Protein AF-A0A3M1X9T7-F1 (afdb_monomer)

Foldseek 3Di:
DDPDDQPPDQQDWDKDDWPDDDDDPDTKTKIFFSAWDFDWDFDADPVRHTPDTPGGGTDGGGMDMD

Nearest PDB structures (foldseek):
  6o2y-assembly2_C-2  TM=5.161E-01  e=4.454E-01  Homo sapiens
  1bnd-assembly1_B  TM=2.489E-01  e=4.080E+00  Homo sapiens

Sequence (66 aa):
MKPDPPVSGVTVFQLRQNYPNPFNPATTIRYNLPEAARVELAIYNSLGQKVRTLVSSQQPPGQHTV

pLDDT: mean 85.13, std 14.66, range [48.16, 97.38]

Solvent-accessible surface area (backbone atoms only — not comparable to full-atom values): 4210 Å² total; per-residue (Å²): 136,79,78,76,76,76,60,77,90,41,82,49,78,44,79,50,79,62,45,58,72,87,96,55,103,62,56,38,40,37,38,34,27,48,48,70,43,78,45,75,43,69,44,60,48,98,88,68,46,79,75,46,74,81,40,81,46,79,41,70,49,29,80,48,77,85

Mean predicted aligned error: 7.22 Å

Secondary structure (DSSP, 8-state):
-PPPPPSTT--S-EEPPPBS-SS-S--B-EEEESS-EEEEEEEE-TTS-EEEEEEEEEE-SEEEE-

Radius of gyration: 14.38 Å; Cα contacts (8 Å, |Δi|>4): 112; chains: 1; bounding box: 34×17×48 Å

Structure (mmCIF, N/CA/C/O backbone):
data_AF-A0A3M1X9T7-F1
#
_entry.id   AF-A0A3M1X9T7-F1
#
loop_
_atom_site.group_PDB
_atom_site.id
_atom_site.type_symbol
_atom_site.label_atom_id
_atom_site.label_alt_id
_atom_site.label_comp_id
_atom_site.label_asym_id
_atom_site.label_entity_id
_atom_site.label_seq_id
_atom_site.pdbx_PDB_ins_code
_atom_site.Cartn_x
_atom_site.Cartn_y
_atom_site.Cartn_z
_atom_site.occupancy
_atom_site.B_iso_or_equiv
_atom_site.auth_seq_id
_atom_site.auth_comp_id
_atom_site.auth_asym_id
_atom_site.auth_atom_id
_atom_site.pdbx_PDB_model_num
ATOM 1 N N . MET A 1 1 ? 17.304 1.537 -30.290 1.00 48.16 1 MET A N 1
ATOM 2 C CA . MET A 1 1 ? 16.575 1.948 -29.074 1.00 48.16 1 MET A CA 1
ATOM 3 C C . MET A 1 1 ? 16.354 0.689 -28.240 1.00 48.16 1 MET A C 1
ATOM 5 O O . MET A 1 1 ? 15.472 -0.088 -28.574 1.00 48.16 1 MET A O 1
ATOM 9 N N . LYS A 1 2 ? 17.248 0.377 -27.287 1.00 52.66 2 LYS A N 1
ATOM 10 C CA . LYS A 1 2 ? 17.003 -0.726 -26.337 1.00 52.66 2 LYS A CA 1
ATOM 11 C C . LYS A 1 2 ? 15.992 -0.198 -25.310 1.00 52.66 2 LYS A C 1
ATOM 13 O O . LYS A 1 2 ? 16.183 0.941 -24.892 1.00 52.66 2 LYS A O 1
ATOM 18 N N . PRO A 1 3 ? 14.942 -0.951 -24.941 1.00 59.41 3 PRO A N 1
ATOM 19 C CA . PRO A 1 3 ? 14.127 -0.578 -23.793 1.00 59.41 3 PRO A CA 1
ATOM 20 C C 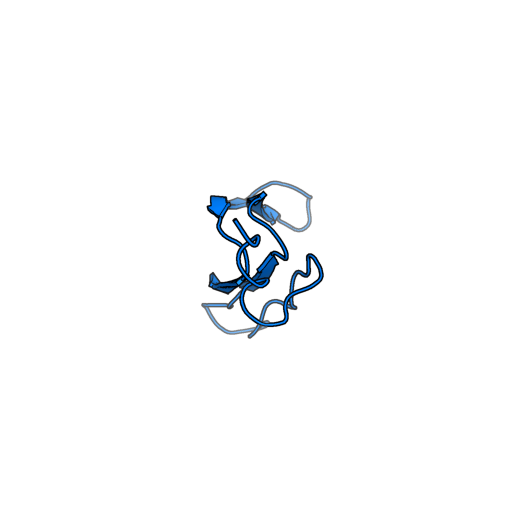. PRO A 1 3 ? 15.037 -0.496 -22.565 1.00 59.41 3 PRO A C 1
ATOM 22 O O . PRO A 1 3 ? 15.981 -1.287 -22.443 1.00 59.41 3 PRO A O 1
ATOM 25 N N . ASP A 1 4 ? 14.790 0.492 -21.709 1.00 57.56 4 ASP A N 1
ATOM 26 C CA . ASP A 1 4 ? 15.530 0.660 -20.464 1.00 57.56 4 ASP A CA 1
ATOM 27 C C . ASP A 1 4 ? 15.511 -0.658 -19.674 1.00 57.56 4 ASP A C 1
ATOM 29 O O . ASP A 1 4 ? 14.477 -1.339 -19.639 1.00 57.56 4 ASP A O 1
ATOM 33 N N . PRO A 1 5 ? 16.641 -1.081 -19.077 1.00 57.59 5 PRO A N 1
ATOM 34 C CA . PRO A 1 5 ? 16.644 -2.268 -18.238 1.00 57.59 5 PRO A CA 1
ATOM 35 C C . PRO A 1 5 ? 15.615 -2.076 -17.114 1.00 57.59 5 PRO A C 1
ATOM 37 O O . PRO A 1 5 ? 15.536 -0.976 -16.559 1.00 57.59 5 PRO A O 1
ATOM 40 N N . PRO A 1 6 ? 14.825 -3.111 -16.769 1.00 57.84 6 PRO A N 1
ATOM 41 C CA . PRO A 1 6 ? 13.851 -3.003 -15.696 1.00 57.84 6 PRO A CA 1
ATOM 42 C C . PRO A 1 6 ? 14.569 -2.529 -14.437 1.00 57.84 6 PRO A C 1
ATOM 44 O O . PRO A 1 6 ? 15.560 -3.121 -13.999 1.00 57.84 6 PRO A O 1
ATOM 47 N N . VAL A 1 7 ? 14.090 -1.409 -13.906 1.00 58.44 7 VAL A N 1
ATOM 48 C CA . VAL A 1 7 ? 14.634 -0.753 -12.723 1.00 58.44 7 VAL A CA 1
ATOM 49 C C . VAL A 1 7 ? 14.626 -1.772 -11.577 1.00 58.44 7 VAL A C 1
ATOM 51 O O . VAL A 1 7 ? 13.574 -2.176 -11.095 1.00 58.44 7 VAL A O 1
ATOM 54 N N . SER A 1 8 ? 15.819 -2.230 -11.192 1.00 60.47 8 SER A N 1
ATOM 55 C CA . SER A 1 8 ? 16.131 -3.004 -9.984 1.00 60.47 8 SER A CA 1
ATOM 56 C C . SER A 1 8 ? 15.140 -4.106 -9.587 1.00 60.47 8 SER A C 1
ATOM 58 O O . SER A 1 8 ? 14.382 -3.937 -8.638 1.00 60.47 8 SER A O 1
ATOM 60 N N . GLY A 1 9 ? 15.215 -5.276 -10.231 1.00 66.25 9 GLY A N 1
ATOM 61 C CA . GLY A 1 9 ? 14.844 -6.584 -9.649 1.00 66.25 9 G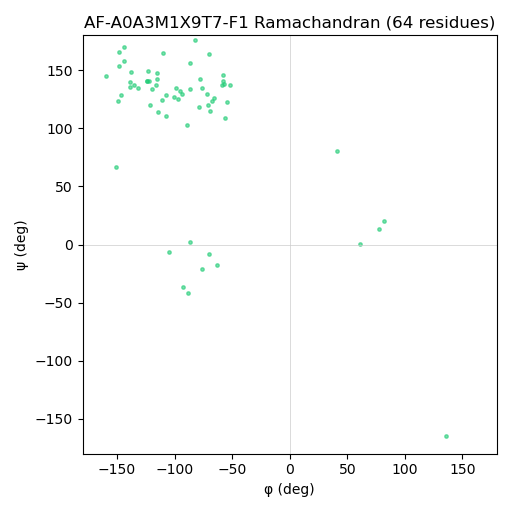LY A CA 1
ATOM 62 C C . GLY A 1 9 ? 13.392 -6.794 -9.191 1.00 66.25 9 GLY A C 1
ATOM 63 O O . GLY A 1 9 ? 13.063 -7.869 -8.692 1.00 66.25 9 GLY A O 1
ATOM 64 N N . VAL A 1 10 ? 12.518 -5.801 -9.345 1.00 76.25 10 VAL A N 1
ATOM 65 C CA . VAL A 1 10 ? 11.098 -5.893 -9.022 1.00 76.25 10 VAL A CA 1
ATOM 66 C C . VAL A 1 10 ? 10.373 -6.403 -10.257 1.00 76.25 10 VAL A C 1
ATOM 68 O O . VAL A 1 10 ? 10.161 -5.673 -11.215 1.00 76.25 10 VAL A O 1
ATOM 71 N N . THR A 1 11 ? 10.012 -7.681 -10.240 1.00 85.19 11 THR A N 1
ATOM 72 C CA . THR A 1 11 ? 9.359 -8.356 -11.372 1.00 85.19 11 THR A CA 1
ATOM 73 C C . THR A 1 11 ? 7.867 -8.587 -11.158 1.00 85.19 11 THR A C 1
ATOM 75 O O . THR A 1 11 ? 7.180 -9.022 -12.076 1.00 85.19 11 THR A O 1
ATOM 78 N N . VAL A 1 12 ? 7.348 -8.286 -9.963 1.00 89.62 12 VAL A N 1
ATOM 79 C CA . VAL A 1 12 ? 5.958 -8.560 -9.586 1.00 89.62 12 VAL A CA 1
ATOM 80 C C . VAL A 1 12 ? 5.334 -7.406 -8.814 1.00 89.62 12 VAL A C 1
ATOM 82 O O . VAL A 1 12 ? 6.005 -6.719 -8.038 1.00 89.62 12 VAL A O 1
ATOM 85 N N . PHE A 1 13 ? 4.022 -7.241 -8.987 1.00 92.50 13 PHE A N 1
ATOM 86 C CA . PHE A 1 13 ? 3.210 -6.424 -8.094 1.00 92.50 13 PHE A CA 1
ATOM 87 C C . PHE A 1 13 ? 3.141 -7.102 -6.725 1.00 92.50 13 PHE A C 1
ATOM 89 O O . PHE A 1 13 ? 2.733 -8.258 -6.617 1.00 92.50 13 PHE A O 1
ATOM 96 N N . GLN A 1 14 ? 3.549 -6.399 -5.671 1.00 93.75 14 GLN A N 1
ATOM 97 C CA . GLN A 1 14 ? 3.543 -6.953 -4.316 1.00 93.75 14 GLN A CA 1
ATOM 98 C C . GLN A 1 14 ? 3.243 -5.864 -3.293 1.00 93.75 14 GLN A C 1
ATOM 100 O O . GLN A 1 14 ? 3.932 -4.850 -3.263 1.00 93.75 14 GLN A O 1
ATOM 105 N N . LEU A 1 15 ? 2.271 -6.104 -2.413 1.00 92.69 15 LEU A N 1
ATOM 106 C CA . LEU A 1 15 ? 2.067 -5.333 -1.188 1.00 92.69 15 LEU A CA 1
ATOM 107 C C . LEU A 1 15 ? 2.723 -6.091 -0.031 1.00 92.69 15 LEU A C 1
ATOM 109 O O . LEU A 1 15 ? 2.444 -7.272 0.181 1.00 92.69 15 LEU A O 1
ATOM 113 N N . ARG A 1 16 ? 3.621 -5.435 0.701 1.00 90.94 16 ARG A N 1
ATOM 114 C CA . ARG A 1 16 ? 4.260 -6.010 1.888 1.00 90.94 16 ARG A CA 1
ATOM 115 C C . ARG A 1 16 ? 3.404 -5.759 3.121 1.00 90.94 16 ARG A C 1
ATOM 117 O O . ARG A 1 16 ? 2.617 -4.815 3.167 1.00 90.94 16 ARG A O 1
ATOM 124 N N . GLN A 1 17 ? 3.594 -6.607 4.127 1.00 87.25 17 GLN A N 1
ATOM 125 C CA . GLN A 1 17 ? 2.903 -6.476 5.402 1.00 87.25 17 GLN A CA 1
ATOM 126 C C . GLN A 1 17 ? 3.210 -5.109 6.029 1.00 87.25 17 GLN A C 1
ATOM 128 O O . GLN A 1 17 ? 4.342 -4.623 5.975 1.00 87.25 17 GLN A O 1
ATOM 133 N N . ASN A 1 18 ? 2.176 -4.475 6.573 1.00 84.50 18 ASN A N 1
ATOM 134 C CA . ASN A 1 18 ? 2.286 -3.175 7.208 1.00 84.50 18 ASN A CA 1
ATOM 135 C C . ASN A 1 18 ? 3.038 -3.333 8.541 1.00 84.50 18 ASN A C 1
ATOM 137 O O . ASN A 1 18 ? 2.594 -4.068 9.420 1.00 84.50 18 ASN A O 1
ATOM 141 N N . TYR A 1 19 ? 4.178 -2.655 8.689 1.00 81.88 19 TYR A N 1
ATOM 142 C CA . TYR A 1 19 ? 5.039 -2.789 9.867 1.00 81.88 19 TYR A CA 1
ATOM 143 C C . TYR A 1 19 ? 5.581 -1.430 10.337 1.00 81.88 19 TYR A C 1
ATOM 145 O O . TYR A 1 19 ? 5.979 -0.625 9.495 1.00 81.88 19 TYR A O 1
ATOM 153 N N . PRO A 1 20 ? 5.658 -1.165 11.654 1.00 78.94 20 PRO A N 1
ATOM 154 C CA . PRO A 1 20 ? 5.175 -2.005 12.755 1.00 78.94 20 PRO A CA 1
ATOM 155 C C . PRO A 1 20 ? 3.652 -1.915 12.960 1.00 78.94 20 PRO A C 1
ATOM 157 O O . PRO A 1 20 ? 3.062 -0.843 12.844 1.00 78.94 20 PRO A O 1
ATOM 160 N N . ASN A 1 21 ? 3.032 -3.049 13.290 1.00 59.84 21 ASN A N 1
ATOM 161 C CA . ASN A 1 21 ? 1.646 -3.202 13.755 1.00 59.84 21 ASN A CA 1
ATOM 162 C C . ASN A 1 21 ? 1.617 -4.428 14.701 1.00 59.84 21 ASN A C 1
ATOM 164 O O . ASN A 1 21 ? 2.056 -5.481 14.230 1.00 59.84 21 ASN A O 1
ATOM 168 N N . PRO A 1 22 ? 1.168 -4.364 15.980 1.00 60.94 22 PRO A N 1
ATOM 169 C CA . PRO A 1 22 ? 0.363 -3.336 16.667 1.00 60.94 22 PRO A CA 1
ATOM 170 C C . PRO A 1 22 ? 1.122 -2.507 17.741 1.00 60.94 22 PRO A C 1
ATOM 172 O O . PRO A 1 22 ? 2.180 -2.913 18.208 1.00 60.94 22 PRO A O 1
ATOM 175 N N . PHE A 1 23 ? 0.536 -1.369 18.159 1.00 54.03 23 PHE A N 1
ATOM 176 C CA . PHE A 1 23 ? 0.973 -0.421 19.220 1.00 54.03 23 PHE A CA 1
ATOM 177 C C . PHE A 1 23 ? 2.042 0.654 18.902 1.00 54.03 23 PHE A C 1
ATOM 179 O O . PHE A 1 23 ? 2.587 1.257 19.823 1.00 54.03 23 PHE A O 1
ATOM 186 N N . ASN A 1 24 ? 2.264 1.006 17.629 1.00 57.78 24 ASN A N 1
ATOM 187 C CA . ASN A 1 24 ? 2.958 2.252 17.255 1.00 57.78 24 ASN A CA 1
ATOM 188 C C . ASN A 1 24 ? 2.015 3.212 16.501 1.00 57.78 24 ASN A C 1
ATOM 190 O O . ASN A 1 24 ? 1.219 2.745 15.688 1.00 57.78 24 ASN A O 1
ATOM 194 N N . PRO A 1 25 ? 2.098 4.542 16.720 1.00 69.31 25 PRO A N 1
ATOM 195 C CA . PRO A 1 25 ? 1.223 5.528 16.067 1.00 69.31 25 PRO A CA 1
ATOM 196 C C . PRO A 1 25 ? 1.503 5.707 14.565 1.00 69.31 25 PRO A C 1
ATOM 198 O O . PRO A 1 25 ? 0.747 6.389 13.876 1.00 69.31 25 PRO A O 1
ATOM 201 N N . ALA A 1 26 ? 2.578 5.104 14.053 1.00 77.00 26 ALA A N 1
ATOM 202 C CA . ALA A 1 26 ? 2.936 5.096 12.645 1.00 77.00 26 ALA A CA 1
ATOM 203 C C . ALA A 1 26 ? 3.280 3.670 12.200 1.00 77.00 26 ALA A C 1
ATOM 205 O O . ALA A 1 26 ? 4.042 2.960 12.861 1.00 77.00 26 ALA A O 1
ATOM 206 N N . THR A 1 27 ? 2.739 3.283 11.051 1.00 84.25 27 THR A N 1
ATOM 207 C CA . THR A 1 27 ? 3.039 2.027 10.368 1.00 84.25 27 THR A CA 1
ATOM 208 C C . THR A 1 27 ? 3.511 2.355 8.962 1.00 84.25 27 THR A C 1
ATOM 210 O O . THR A 1 27 ? 2.948 3.233 8.316 1.00 84.25 27 THR A O 1
ATOM 213 N N . THR A 1 28 ? 4.512 1.628 8.480 1.00 89.00 28 THR A N 1
ATOM 214 C CA . THR A 1 28 ? 5.021 1.756 7.120 1.00 89.00 28 THR A CA 1
ATOM 215 C C . THR A 1 28 ? 4.365 0.727 6.208 1.00 89.00 28 THR A C 1
ATOM 217 O O . THR A 1 28 ? 4.330 -0.466 6.527 1.00 89.00 28 THR A O 1
ATOM 220 N N . ILE A 1 29 ? 3.893 1.170 5.045 1.00 91.69 29 ILE A N 1
ATOM 221 C CA . ILE A 1 29 ? 3.362 0.303 3.991 1.00 91.69 29 ILE A CA 1
ATOM 222 C C . ILE A 1 29 ? 4.328 0.335 2.814 1.00 91.69 29 ILE A C 1
ATOM 224 O 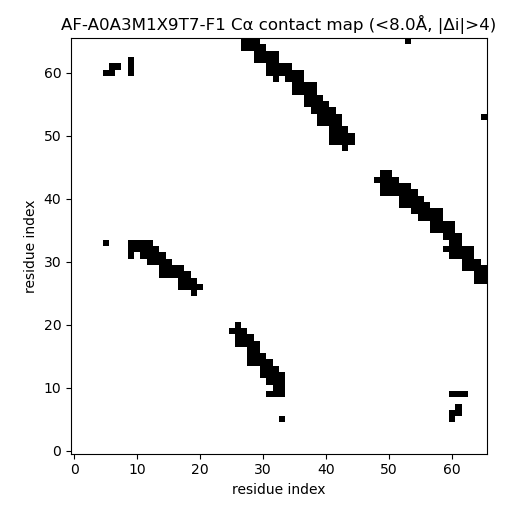O . ILE A 1 29 ? 4.641 1.397 2.282 1.00 91.69 29 ILE A O 1
ATOM 228 N N . ARG A 1 30 ? 4.803 -0.840 2.393 1.00 94.12 30 ARG A N 1
ATOM 229 C CA . ARG A 1 30 ? 5.731 -0.968 1.263 1.00 94.12 30 ARG A CA 1
ATOM 230 C C . ARG A 1 30 ? 5.080 -1.750 0.142 1.00 94.12 30 ARG A C 1
ATOM 232 O O . ARG A 1 30 ? 4.466 -2.783 0.400 1.00 94.12 30 ARG A O 1
ATOM 239 N N . TYR A 1 31 ? 5.254 -1.297 -1.089 1.00 94.50 31 TYR A N 1
ATOM 240 C CA . TYR A 1 31 ? 4.772 -2.017 -2.258 1.00 94.50 31 TYR A CA 1
ATOM 241 C C . TYR A 1 31 ? 5.724 -1.886 -3.440 1.00 94.50 31 TYR A C 1
ATOM 243 O O . TYR A 1 31 ? 6.547 -0.978 -3.515 1.00 94.50 31 TYR A O 1
ATOM 251 N N . ASN A 1 32 ? 5.602 -2.839 -4.349 1.00 94.75 32 ASN A N 1
ATOM 252 C CA . ASN A 1 32 ? 6.478 -3.042 -5.483 1.00 94.75 32 ASN A CA 1
ATOM 253 C C . ASN A 1 32 ? 5.669 -2.929 -6.774 1.00 94.75 32 ASN A C 1
ATOM 255 O O . ASN A 1 32 ? 4.602 -3.539 -6.876 1.00 94.75 32 ASN A O 1
ATOM 259 N N . LEU A 1 33 ? 6.197 -2.191 -7.747 1.00 94.88 33 LEU A N 1
ATOM 260 C CA . LEU A 1 33 ? 5.639 -2.053 -9.089 1.00 94.88 33 LEU A CA 1
ATOM 261 C C . LEU A 1 33 ? 6.678 -2.522 -10.123 1.00 94.88 33 LEU A C 1
ATOM 263 O O . LEU A 1 33 ? 7.764 -1.942 -10.169 1.00 94.88 33 LEU A O 1
ATOM 267 N N . PRO A 1 34 ? 6.387 -3.545 -10.945 1.00 93.25 34 PRO A N 1
ATOM 268 C CA . PRO A 1 34 ? 7.297 -3.992 -12.002 1.00 93.25 34 PRO A CA 1
ATOM 269 C C . PRO A 1 34 ? 7.307 -3.061 -13.220 1.00 93.25 34 PRO A C 1
ATOM 271 O O . PRO A 1 34 ? 8.270 -3.038 -13.980 1.00 93.25 34 PRO A O 1
ATOM 274 N N . GLU A 1 35 ? 6.251 -2.270 -13.390 1.00 92.38 35 GLU A N 1
ATOM 275 C CA . GLU A 1 35 ? 6.080 -1.300 -14.466 1.00 92.38 35 GLU A CA 1
ATOM 276 C C . GLU A 1 35 ? 5.353 -0.050 -13.948 1.00 92.38 3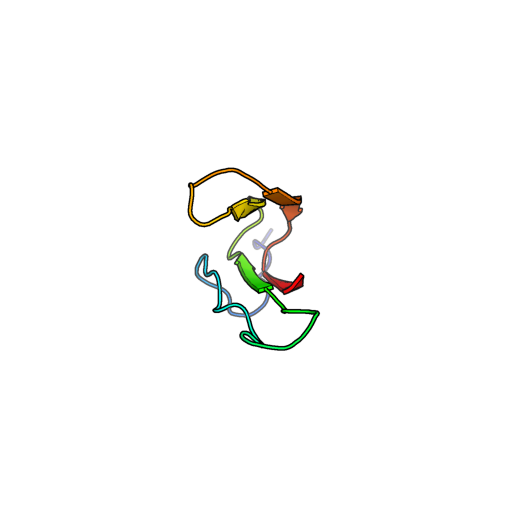5 GLU A C 1
ATOM 278 O O . GLU A 1 3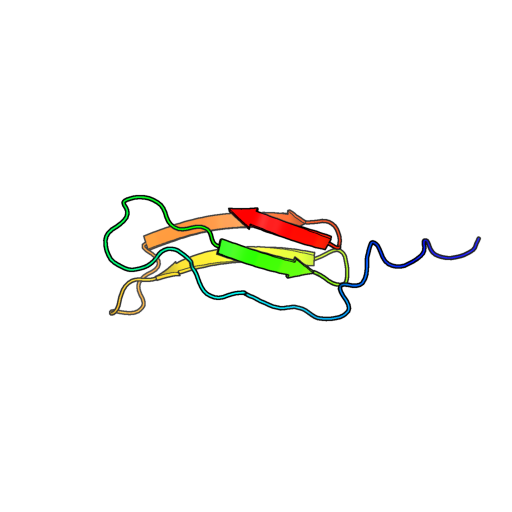5 ? 4.854 -0.032 -12.820 1.00 92.38 35 GLU A O 1
ATOM 283 N N . ALA A 1 36 ? 5.310 1.011 -14.756 1.00 94.31 36 ALA A N 1
ATOM 284 C CA . ALA A 1 36 ? 4.587 2.224 -14.395 1.00 94.31 36 ALA A CA 1
ATOM 285 C C . ALA A 1 36 ? 3.082 1.933 -14.323 1.00 94.31 36 ALA A C 1
ATOM 287 O O . ALA A 1 36 ? 2.500 1.438 -15.288 1.00 94.31 36 ALA A O 1
ATOM 288 N N . ALA A 1 37 ? 2.447 2.252 -13.196 1.00 95.31 37 ALA A N 1
ATOM 289 C CA . ALA A 1 37 ? 1.048 1.907 -12.962 1.00 95.31 37 ALA A CA 1
ATOM 290 C C . ALA A 1 37 ? 0.325 2.934 -12.084 1.00 95.31 37 ALA A C 1
ATOM 292 O O . ALA A 1 37 ? 0.928 3.617 -11.248 1.00 95.31 37 ALA A O 1
ATOM 293 N N . ARG A 1 38 ? -1.003 3.014 -12.253 1.00 96.69 38 ARG A N 1
ATOM 294 C CA . ARG A 1 38 ? -1.868 3.826 -11.394 1.00 96.69 38 ARG A CA 1
ATOM 295 C C . ARG A 1 38 ? -2.113 3.065 -10.098 1.00 96.69 38 ARG A C 1
ATOM 297 O O . ARG A 1 38 ? -2.713 1.996 -10.116 1.00 96.69 38 ARG A O 1
ATOM 304 N N . VAL A 1 39 ? -1.683 3.642 -8.981 1.00 96.56 39 VAL A N 1
ATOM 305 C CA . VAL A 1 39 ? -1.806 3.040 -7.651 1.00 96.56 39 VAL A CA 1
ATOM 306 C C . VAL A 1 39 ? -2.873 3.768 -6.845 1.00 96.56 39 VAL A C 1
ATOM 308 O O . VAL A 1 39 ? -2.816 4.991 -6.702 1.00 96.56 39 VAL A O 1
ATOM 311 N N . GLU A 1 40 ? -3.815 3.010 -6.277 1.00 97.12 40 GLU A N 1
ATOM 312 C CA . GLU A 1 40 ? -4.675 3.463 -5.182 1.00 97.12 40 GLU A CA 1
ATOM 313 C C . GLU A 1 40 ? -4.367 2.646 -3.924 1.00 97.12 40 GLU A C 1
ATOM 315 O O . GLU A 1 40 ? -4.620 1.444 -3.873 1.00 97.12 40 GLU A O 1
ATOM 320 N N . LEU A 1 41 ? -3.824 3.305 -2.899 1.00 94.94 41 LEU A N 1
ATOM 321 C CA . LEU A 1 41 ? -3.614 2.706 -1.583 1.00 94.94 41 LEU A CA 1
ATOM 322 C C . LEU A 1 41 ? -4.632 3.302 -0.614 1.00 94.94 41 LEU A C 1
ATOM 324 O O . LEU A 1 41 ? -4.542 4.483 -0.276 1.00 94.94 41 LEU A O 1
ATOM 328 N N . ALA A 1 42 ? -5.598 2.498 -0.175 1.00 95.38 42 ALA A N 1
ATOM 329 C CA . ALA A 1 42 ? -6.687 2.928 0.695 1.00 95.38 42 ALA A CA 1
ATOM 330 C C . ALA A 1 42 ? -6.765 2.087 1.977 1.00 95.38 42 ALA A C 1
ATOM 332 O O . ALA A 1 42 ? -6.580 0.873 1.958 1.00 95.38 42 ALA A O 1
ATOM 333 N N . ILE A 1 43 ? -7.056 2.757 3.090 1.00 92.12 43 ILE A N 1
ATOM 334 C CA . ILE A 1 43 ? -7.304 2.166 4.403 1.00 92.12 43 ILE A CA 1
ATOM 335 C C . ILE A 1 43 ? -8.807 1.959 4.555 1.00 92.12 43 ILE A C 1
ATOM 337 O O . ILE A 1 43 ? -9.586 2.903 4.389 1.00 92.12 43 ILE A O 1
ATOM 341 N N . TYR A 1 44 ? -9.192 0.745 4.938 1.00 93.81 44 TYR A N 1
ATOM 342 C CA . TYR A 1 44 ? -10.563 0.378 5.274 1.00 93.81 44 TYR A CA 1
ATOM 343 C C . TYR A 1 44 ? -10.659 -0.007 6.750 1.00 93.81 44 TYR A C 1
ATOM 345 O O . TYR A 1 44 ? -9.706 -0.542 7.316 1.00 93.81 44 TYR A O 1
ATOM 353 N N . ASN A 1 45 ? -11.799 0.272 7.381 1.00 91.88 45 ASN A N 1
ATOM 354 C CA . ASN A 1 45 ? -12.093 -0.248 8.715 1.00 91.88 45 ASN A CA 1
ATOM 355 C C . ASN A 1 45 ? -12.632 -1.689 8.640 1.00 91.88 45 ASN A C 1
ATOM 357 O O . ASN A 1 45 ? -12.865 -2.230 7.559 1.00 91.88 45 ASN A O 1
ATOM 361 N N . SER A 1 46 ? -12.857 -2.313 9.798 1.00 92.12 46 SER A N 1
ATOM 362 C CA . SER A 1 46 ? -13.382 -3.685 9.895 1.00 92.12 46 SER A CA 1
ATOM 363 C C . SER A 1 46 ? -14.794 -3.858 9.325 1.00 92.12 46 SER A C 1
ATOM 365 O O . SER A 1 46 ? -15.189 -4.977 9.018 1.00 92.12 46 SER A O 1
ATOM 367 N N . LEU A 1 47 ? -15.540 -2.764 9.150 1.00 96.19 47 LEU A N 1
ATOM 368 C CA . LEU A 1 47 ? -16.853 -2.749 8.501 1.00 96.19 47 LEU A CA 1
ATOM 369 C C . LEU A 1 47 ? 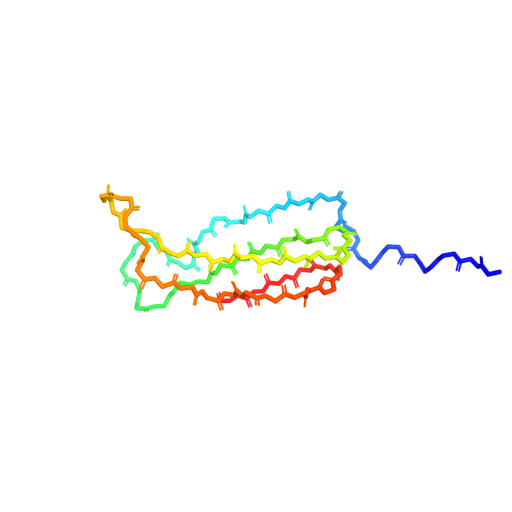-16.752 -2.602 6.971 1.00 96.19 47 LEU A C 1
ATOM 371 O O . LEU A 1 47 ? -17.774 -2.502 6.299 1.00 96.19 47 LEU A O 1
ATOM 375 N N . GLY A 1 48 ? -15.538 -2.548 6.412 1.00 95.06 48 GLY A N 1
ATOM 376 C CA . GLY A 1 48 ? -15.305 -2.367 4.978 1.00 95.06 48 GLY A CA 1
ATOM 377 C C . GLY A 1 48 ? -15.488 -0.928 4.487 1.00 95.06 48 GLY A C 1
ATOM 378 O O . GLY A 1 48 ? -15.560 -0.694 3.284 1.00 95.06 48 GLY A O 1
ATOM 379 N N . GLN A 1 49 ? -15.557 0.059 5.383 1.00 96.88 49 GLN A N 1
ATOM 380 C CA . GLN A 1 49 ? -15.689 1.468 5.006 1.00 96.88 49 GLN A CA 1
ATOM 381 C C . GLN A 1 49 ? -14.312 2.086 4.757 1.00 96.88 49 GLN A C 1
ATOM 383 O O . GLN A 1 49 ? -13.399 1.923 5.571 1.00 96.88 49 GLN A O 1
ATOM 388 N N . LYS A 1 50 ? -14.163 2.830 3.653 1.00 96.31 50 LYS A N 1
ATOM 389 C CA . LYS A 1 50 ? -12.924 3.551 3.329 1.00 96.31 50 LYS A CA 1
ATOM 390 C C . LYS A 1 50 ? -12.721 4.705 4.311 1.00 96.31 50 LYS A C 1
ATOM 392 O O . LYS A 1 50 ? -13.497 5.654 4.319 1.00 96.31 50 LYS A O 1
ATOM 397 N N . VAL A 1 51 ? -11.663 4.629 5.113 1.00 95.12 51 VAL A N 1
ATOM 398 C CA . VAL A 1 51 ? -11.305 5.645 6.115 1.00 95.12 51 VAL A CA 1
ATOM 399 C C . VAL A 1 51 ? -10.422 6.724 5.500 1.00 95.12 51 VAL A C 1
ATOM 401 O O . VAL A 1 51 ? -10.597 7.908 5.775 1.00 95.12 51 VAL A O 1
ATOM 404 N N . ARG A 1 52 ? -9.453 6.324 4.667 1.00 93.38 52 ARG A N 1
ATOM 405 C CA . ARG A 1 52 ? -8.487 7.247 4.062 1.00 93.38 52 ARG A CA 1
ATOM 406 C C . ARG A 1 52 ? -7.850 6.652 2.815 1.00 93.38 52 ARG A C 1
ATOM 408 O O . ARG A 1 52 ? -7.546 5.466 2.787 1.00 93.38 52 ARG A O 1
ATOM 415 N N . THR A 1 53 ? -7.561 7.489 1.828 1.00 95.56 53 THR A N 1
ATOM 416 C CA . THR A 1 53 ? -6.668 7.148 0.713 1.00 95.56 53 THR A CA 1
ATOM 417 C C . T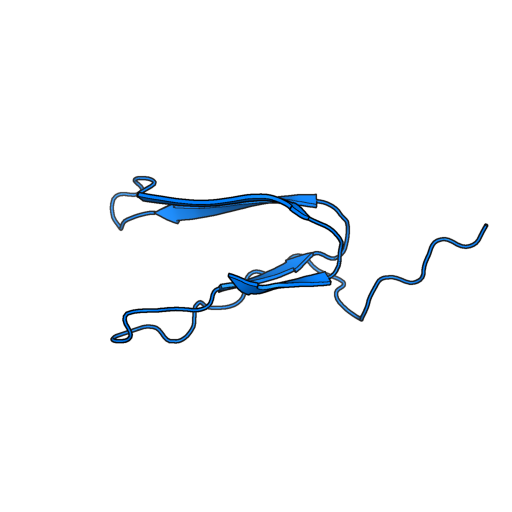HR A 1 53 ? -5.294 7.762 0.977 1.00 95.56 53 THR A C 1
ATOM 419 O O . THR A 1 53 ? -5.190 8.952 1.271 1.00 95.56 53 THR A O 1
ATOM 422 N N . LEU A 1 54 ? -4.247 6.942 0.927 1.00 93.88 54 LEU A N 1
ATOM 423 C CA . LEU A 1 54 ? -2.854 7.338 1.130 1.00 93.88 54 LEU A CA 1
ATOM 424 C C . LEU A 1 54 ? -2.152 7.678 -0.190 1.00 93.88 54 LEU A C 1
ATOM 426 O O . LEU A 1 54 ? -1.350 8.603 -0.238 1.00 93.88 54 LEU A O 1
ATOM 430 N N . VAL A 1 55 ? -2.473 6.944 -1.259 1.00 96.56 55 VAL A N 1
ATOM 431 C CA . VAL A 1 55 ? -1.925 7.147 -2.610 1.00 96.56 55 VAL A CA 1
ATOM 432 C C . VAL A 1 55 ? -3.064 7.061 -3.615 1.00 96.56 55 VAL A C 1
ATOM 434 O O . VAL A 1 55 ? -3.915 6.184 -3.495 1.00 96.56 55 VAL A O 1
ATOM 437 N N . SER A 1 56 ? -3.084 7.963 -4.596 1.00 97.12 56 SER A N 1
ATOM 438 C CA . SER A 1 56 ? -3.973 7.897 -5.763 1.00 97.12 56 SER A CA 1
ATOM 439 C C . SER A 1 56 ? -3.309 8.583 -6.960 1.00 97.12 56 SER A C 1
ATOM 441 O O . SER A 1 56 ? -3.712 9.663 -7.394 1.00 97.12 56 SER A O 1
ATOM 443 N N . SER A 1 57 ? -2.221 8.002 -7.462 1.00 96.75 57 SER A N 1
ATOM 444 C CA . SER A 1 57 ? -1.422 8.610 -8.533 1.00 96.75 57 SER A CA 1
ATOM 445 C C . SER A 1 57 ? -0.766 7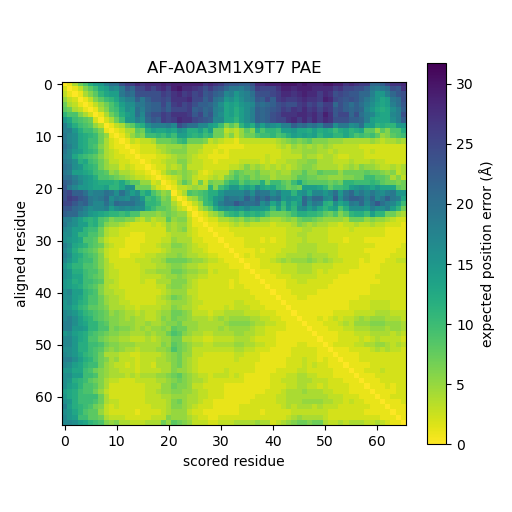.574 -9.443 1.00 96.75 57 SER A C 1
ATOM 447 O O . SER A 1 57 ? -0.733 6.382 -9.138 1.00 96.75 57 SER A O 1
ATOM 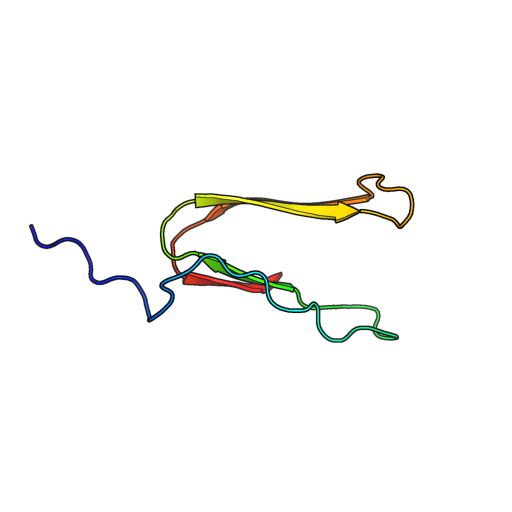449 N N . GLN A 1 58 ? -0.285 8.038 -10.599 1.00 97.38 58 GLN A N 1
ATOM 450 C CA . GLN A 1 58 ? 0.630 7.263 -11.434 1.00 97.38 58 GLN A CA 1
ATOM 451 C C . GLN A 1 58 ? 2.002 7.213 -10.758 1.00 97.38 58 GLN A C 1
ATOM 453 O O . GLN A 1 58 ? 2.525 8.253 -10.356 1.00 97.38 58 GLN A O 1
ATOM 458 N N . GLN A 1 59 ? 2.564 6.015 -10.625 1.00 96.44 59 GLN A N 1
ATOM 459 C CA . GLN A 1 59 ? 3.848 5.766 -9.972 1.00 96.44 59 GLN A CA 1
ATOM 460 C C . GLN A 1 59 ? 4.795 5.066 -10.962 1.00 96.44 59 GLN A C 1
ATOM 462 O O . GLN A 1 59 ? 4.343 4.207 -11.726 1.00 96.44 59 GLN A O 1
ATOM 467 N N . PRO A 1 60 ? 6.095 5.406 -10.976 1.00 94.56 60 PRO A N 1
ATOM 468 C CA . PRO A 1 60 ? 7.075 4.708 -11.801 1.00 94.56 60 PRO A CA 1
ATOM 469 C C . PRO A 1 60 ? 7.332 3.278 -11.282 1.00 94.56 60 PRO A C 1
ATOM 471 O O . PRO A 1 60 ? 7.014 2.979 -10.124 1.00 94.56 60 PRO A O 1
ATOM 474 N N . PRO A 1 61 ? 7.949 2.402 -12.098 1.00 94.25 61 PRO A N 1
ATOM 475 C CA . PRO A 1 61 ? 8.407 1.097 -11.632 1.00 94.25 61 PRO A CA 1
ATOM 476 C C . PRO A 1 61 ? 9.390 1.244 -10.461 1.00 94.25 61 PRO A C 1
ATOM 478 O O . PRO A 1 61 ? 10.181 2.190 -10.421 1.00 94.25 61 PRO A O 1
ATOM 481 N N . GLY A 1 62 ? 9.366 0.298 -9.525 1.00 92.12 62 GLY A N 1
ATOM 482 C CA . GLY A 1 62 ? 10.266 0.263 -8.374 1.00 92.12 62 GLY A CA 1
ATOM 483 C C . GLY A 1 62 ? 9.573 -0.073 -7.055 1.00 92.12 62 GLY A C 1
ATOM 484 O O . GLY A 1 62 ? 8.453 -0.585 -7.019 1.00 92.12 62 GLY A O 1
ATOM 485 N N . GLN A 1 63 ? 10.278 0.189 -5.953 1.00 94.00 63 GLN A N 1
ATOM 486 C CA . GLN A 1 63 ? 9.759 0.021 -4.595 1.00 94.00 63 GLN A CA 1
ATOM 487 C C . GLN A 1 63 ? 9.296 1.366 -4.045 1.00 94.00 63 GLN A C 1
ATOM 489 O O . GLN A 1 63 ? 10.024 2.354 -4.113 1.00 94.00 63 GLN A O 1
ATOM 494 N N . HIS A 1 64 ? 8.119 1.368 -3.435 1.00 94.06 64 HIS A N 1
ATOM 495 C CA . HIS A 1 64 ? 7.483 2.545 -2.864 1.00 94.06 64 HIS A CA 1
ATOM 496 C C . HIS A 1 64 ? 7.180 2.315 -1.392 1.00 94.06 64 HIS A C 1
ATOM 498 O O . HIS A 1 64 ? 6.959 1.184 -0.951 1.00 94.06 64 HIS A O 1
ATOM 504 N N . THR A 1 65 ? 7.205 3.393 -0.616 1.00 93.12 65 THR A N 1
ATOM 505 C CA . THR A 1 65 ? 6.968 3.366 0.827 1.00 93.12 65 THR A CA 1
ATOM 506 C C . THR A 1 65 ? 6.111 4.556 1.228 1.00 93.12 65 THR A C 1
ATOM 508 O O . THR A 1 65 ? 6.360 5.669 0.767 1.00 93.12 65 THR A O 1
ATOM 511 N N . VAL A 1 66 ? 5.115 4.301 2.074 1.00 89.94 66 VAL A N 1
ATOM 512 C CA . VAL A 1 66 ? 4.184 5.292 2.627 1.00 89.94 66 VAL A CA 1
ATOM 513 C C . VAL A 1 66 ? 4.103 5.137 4.136 1.00 89.94 66 VAL A C 1
ATOM 515 O O . VAL A 1 66 ? 4.194 3.975 4.607 1.00 89.94 66 VAL A O 1
#